Protein AF-Q095I0-F1 (afdb_monomer_lite)

Structure (mmCIF, N/CA/C/O backbone):
data_AF-Q095I0-F1
#
_entry.id   AF-Q095I0-F1
#
loop_
_atom_site.group_PDB
_atom_site.id
_atom_site.type_symbol
_atom_site.label_atom_id
_atom_site.label_alt_id
_atom_site.label_comp_id
_atom_site.label_asym_id
_atom_site.label_entity_id
_atom_site.label_seq_id
_atom_site.pdbx_PDB_ins_code
_atom_site.Cartn_x
_atom_site.Cartn_y
_atom_site.Cartn_z
_atom_site.occupancy
_atom_site.B_iso_or_equiv
_atom_site.auth_seq_id
_atom_site.auth_comp_id
_atom_site.auth_asym_id
_atom_site.auth_atom_id
_atom_site.pdbx_PDB_model_num
ATOM 1 N N . MET A 1 1 ? 1.542 -8.643 -5.563 1.00 65.62 1 MET A N 1
ATOM 2 C CA . MET A 1 1 ? 1.199 -8.050 -4.248 1.00 65.62 1 MET A CA 1
ATOM 3 C C . MET A 1 1 ? -0.125 -7.290 -4.264 1.00 65.62 1 MET A C 1
ATOM 5 O O . MET A 1 1 ? -0.850 -7.394 -3.289 1.00 65.62 1 MET A O 1
ATOM 9 N N . ALA A 1 2 ? -0.472 -6.556 -5.330 1.00 80.50 2 ALA A N 1
ATOM 10 C CA . ALA A 1 2 ? -1.679 -5.720 -5.343 1.00 80.50 2 ALA A CA 1
ATOM 11 C C . ALA A 1 2 ? -3.006 -6.492 -5.177 1.00 80.50 2 ALA A C 1
ATOM 13 O O . ALA A 1 2 ? -3.886 -5.992 -4.494 1.00 80.50 2 ALA A O 1
ATOM 14 N N . GLY A 1 3 ? -3.131 -7.726 -5.685 1.00 82.94 3 GLY A N 1
ATOM 15 C CA . GLY A 1 3 ? -4.323 -8.562 -5.462 1.00 82.94 3 GLY A CA 1
ATOM 16 C C . GLY A 1 3 ? -4.651 -8.797 -3.976 1.00 82.94 3 GLY A C 1
ATOM 17 O O . GLY A 1 3 ? -5.669 -8.300 -3.502 1.00 82.94 3 GLY A O 1
ATOM 18 N N . PRO A 1 4 ? -3.783 -9.464 -3.189 1.00 86.94 4 PRO A N 1
ATOM 19 C CA . PRO A 1 4 ? -4.016 -9.651 -1.752 1.00 86.94 4 PRO A CA 1
ATOM 20 C C . PRO A 1 4 ? -4.270 -8.346 -0.980 1.00 86.94 4 PRO A C 1
ATOM 22 O O . PRO A 1 4 ? -5.120 -8.306 -0.093 1.00 86.94 4 PRO A O 1
ATOM 25 N N . VAL A 1 5 ? -3.576 -7.260 -1.342 1.00 86.19 5 VAL A N 1
ATOM 26 C CA . VAL A 1 5 ? -3.783 -5.933 -0.738 1.00 86.19 5 VAL A CA 1
ATOM 27 C C . VAL A 1 5 ? -5.173 -5.378 -1.067 1.00 86.19 5 VAL A C 1
ATOM 29 O O . VAL A 1 5 ? -5.839 -4.852 -0.179 1.00 86.19 5 VAL A O 1
ATOM 32 N N . GLY A 1 6 ? -5.651 -5.544 -2.303 1.00 86.56 6 GLY A N 1
ATOM 33 C CA . GLY A 1 6 ? -7.015 -5.192 -2.700 1.00 86.56 6 GLY A CA 1
ATOM 34 C C . GLY A 1 6 ? -8.069 -5.942 -1.888 1.00 86.56 6 GLY A C 1
ATOM 35 O O . GLY A 1 6 ? -9.029 -5.335 -1.413 1.00 86.56 6 GLY A O 1
ATOM 36 N N . GLY A 1 7 ? -7.847 -7.234 -1.636 1.00 88.81 7 GLY A N 1
ATOM 37 C CA . GLY A 1 7 ? -8.692 -8.029 -0.745 1.00 88.81 7 GLY A CA 1
ATOM 38 C C . GLY A 1 7 ? -8.757 -7.472 0.674 1.00 88.81 7 GLY A C 1
ATOM 39 O O . GLY A 1 7 ? -9.847 -7.285 1.213 1.00 88.81 7 GLY A O 1
ATOM 40 N N . LEU A 1 8 ? -7.605 -7.135 1.259 1.00 90.94 8 LEU A N 1
ATOM 41 C CA . LEU A 1 8 ? -7.542 -6.527 2.591 1.00 90.94 8 LEU A CA 1
ATOM 42 C C . LEU A 1 8 ? -8.256 -5.174 2.643 1.00 90.94 8 LEU A C 1
ATOM 44 O O . LEU A 1 8 ? -8.998 -4.925 3.589 1.00 90.94 8 LEU A O 1
ATOM 48 N N . ILE A 1 9 ? -8.089 -4.327 1.624 1.00 89.38 9 ILE A N 1
ATOM 49 C CA . ILE A 1 9 ? -8.806 -3.047 1.524 1.00 89.38 9 ILE A CA 1
ATOM 50 C C . ILE A 1 9 ? -10.320 -3.284 1.518 1.00 89.38 9 ILE A C 1
ATOM 52 O O . ILE A 1 9 ? -11.045 -2.623 2.262 1.00 89.38 9 ILE A O 1
ATOM 56 N N . GLY A 1 10 ? -10.792 -4.258 0.736 1.00 88.50 10 GLY A N 1
ATOM 57 C CA . GLY A 1 10 ? -12.203 -4.635 0.694 1.00 88.50 10 GLY A CA 1
ATOM 58 C C . GLY A 1 10 ? -12.730 -5.117 2.046 1.00 88.50 10 GLY A C 1
ATOM 59 O O . GLY A 1 10 ? -13.794 -4.682 2.475 1.00 88.50 10 GLY A O 1
ATOM 60 N N . LEU A 1 11 ? -11.980 -5.952 2.764 1.00 90.88 11 LEU A N 1
ATOM 61 C CA . LEU A 1 11 ? -12.402 -6.432 4.084 1.00 90.88 11 LEU A CA 1
ATOM 62 C C . LEU A 1 11 ? -12.402 -5.323 5.144 1.00 90.88 11 LEU A C 1
ATOM 64 O O . LEU A 1 11 ? -13.340 -5.235 5.933 1.00 90.88 11 LEU A O 1
ATOM 68 N N . LEU A 1 12 ? -11.370 -4.477 5.156 1.00 91.19 12 LEU A N 1
ATOM 69 C CA . LEU A 1 12 ? -11.169 -3.462 6.194 1.00 91.19 12 LEU A CA 1
ATOM 70 C C . LEU A 1 12 ? -12.115 -2.270 6.047 1.00 91.19 12 LEU A C 1
ATOM 72 O O . LEU A 1 12 ? -12.630 -1.763 7.043 1.00 91.19 12 LEU A O 1
ATOM 76 N N . TRP A 1 13 ? -12.335 -1.803 4.818 1.00 91.19 13 TRP A N 1
ATOM 77 C CA . TRP A 1 13 ? -12.958 -0.497 4.608 1.00 91.19 13 TRP A CA 1
ATOM 78 C C . TRP A 1 13 ? -14.401 -0.551 4.123 1.00 91.19 13 TRP A C 1
ATOM 80 O O . TRP A 1 13 ? -15.123 0.419 4.348 1.00 91.19 13 TRP A O 1
ATOM 90 N N . THR A 1 14 ? -14.854 -1.656 3.517 1.00 89.56 14 THR A N 1
ATOM 91 C CA . THR A 1 14 ? -16.211 -1.737 2.941 1.00 89.56 14 THR A CA 1
ATOM 92 C C . THR A 1 14 ? -17.280 -1.415 3.977 1.00 89.56 14 THR A C 1
ATOM 94 O O . THR A 1 14 ? -18.082 -0.521 3.743 1.00 89.56 14 THR A O 1
ATOM 97 N N . SER A 1 15 ? -17.245 -2.070 5.143 1.00 86.81 15 SER A N 1
ATOM 98 C CA . SER A 1 15 ? -18.233 -1.848 6.210 1.00 86.81 15 SER A CA 1
ATOM 99 C C . SER A 1 15 ? -18.242 -0.394 6.702 1.00 86.81 15 SER A C 1
ATOM 101 O O . SER A 1 15 ? -19.292 0.233 6.850 1.00 86.81 15 SER A O 1
ATOM 103 N N . THR A 1 16 ? -17.059 0.188 6.897 1.00 87.94 16 THR A N 1
ATOM 104 C CA . THR A 1 16 ? -16.913 1.571 7.363 1.00 87.94 16 THR A CA 1
ATOM 105 C C . THR A 1 16 ? -17.474 2.567 6.351 1.00 87.94 16 THR A C 1
ATOM 107 O O . THR A 1 16 ? -18.219 3.476 6.723 1.00 87.94 16 THR A O 1
ATOM 110 N N . VAL A 1 17 ? -17.147 2.388 5.069 1.00 87.56 17 VAL A N 1
ATOM 111 C CA . VAL A 1 17 ? -17.623 3.253 3.983 1.00 87.56 17 VAL A CA 1
ATOM 112 C C . VAL A 1 17 ? -19.139 3.140 3.842 1.00 87.56 17 VAL A C 1
ATOM 114 O O . VAL A 1 17 ? -19.823 4.160 3.839 1.00 87.56 17 VAL A O 1
ATOM 117 N N . THR A 1 18 ? -19.693 1.929 3.805 1.00 87.50 18 THR A N 1
ATOM 118 C CA . THR A 1 18 ? -21.138 1.722 3.619 1.00 87.50 18 THR A CA 1
ATOM 119 C C . THR A 1 18 ? -21.954 2.283 4.779 1.00 87.50 18 THR A C 1
ATOM 121 O O . THR A 1 18 ? -22.983 2.921 4.559 1.00 87.50 18 THR A O 1
ATOM 124 N N . THR A 1 19 ? -21.455 2.148 6.009 1.00 86.56 19 THR A N 1
ATOM 125 C CA . THR A 1 19 ? -22.094 2.737 7.193 1.00 86.56 19 THR A CA 1
ATOM 126 C C . THR A 1 19 ? -22.118 4.267 7.113 1.00 86.56 19 THR A C 1
ATOM 128 O O . THR A 1 19 ? -23.136 4.890 7.414 1.00 86.56 19 THR A O 1
ATOM 131 N N . LYS A 1 20 ? -21.018 4.895 6.672 1.00 84.31 20 LYS A N 1
ATOM 132 C CA . LYS A 1 20 ? -20.935 6.360 6.518 1.00 84.31 20 LYS A CA 1
ATOM 133 C C . LYS A 1 20 ? -21.788 6.896 5.370 1.00 84.31 20 LYS A C 1
ATOM 135 O O . LYS A 1 20 ? -22.267 8.021 5.462 1.00 84.31 20 LYS A O 1
ATOM 140 N N . LEU A 1 21 ? -22.023 6.084 4.344 1.00 82.94 21 LEU A N 1
ATOM 141 C CA . LEU A 1 21 ? -22.907 6.405 3.223 1.00 82.94 21 LEU A CA 1
ATOM 142 C C . LEU A 1 21 ? -24.400 6.201 3.537 1.00 82.94 21 LEU A C 1
ATOM 144 O O . LEU A 1 21 ? -25.232 6.408 2.661 1.00 82.94 21 LEU A O 1
ATOM 148 N N . GLY A 1 22 ? -24.758 5.804 4.764 1.00 81.00 22 GLY A N 1
ATOM 149 C CA . GLY A 1 22 ? -26.156 5.574 5.137 1.00 81.00 22 GLY A CA 1
ATOM 150 C C . GLY A 1 22 ? -26.732 4.274 4.574 1.00 81.00 22 GLY A C 1
ATOM 151 O O . GLY A 1 22 ? -27.948 4.139 4.487 1.00 81.00 22 GLY A O 1
ATOM 152 N N . LEU A 1 23 ? -25.872 3.305 4.238 1.00 81.44 23 LEU A N 1
ATOM 153 C CA . LEU A 1 23 ? -26.244 1.971 3.756 1.00 81.44 23 LEU A CA 1
ATOM 154 C C . LEU A 1 23 ? -25.860 0.875 4.778 1.00 81.44 23 LEU A C 1
ATOM 156 O O . LEU A 1 23 ? -25.043 0.004 4.465 1.00 81.44 23 LEU A O 1
ATOM 160 N N . PRO A 1 24 ? -26.375 0.912 6.025 1.00 70.50 24 PRO A N 1
ATOM 161 C CA . PRO A 1 24 ? -25.991 -0.051 7.057 1.00 70.50 24 PRO A CA 1
ATOM 162 C C . PRO A 1 24 ? -26.600 -1.447 6.845 1.00 70.50 24 PRO A C 1
ATOM 164 O O . PRO A 1 24 ? -26.014 -2.429 7.287 1.00 70.50 24 PRO A O 1
ATOM 167 N N . GLU A 1 25 ? -27.734 -1.564 6.145 1.00 66.69 25 GLU A N 1
ATOM 168 C CA . GLU A 1 25 ? -28.466 -2.831 5.942 1.00 66.69 25 GLU A CA 1
ATOM 169 C C . GLU A 1 25 ? -27.939 -3.679 4.773 1.00 66.69 25 GLU A C 1
ATOM 171 O O . GLU A 1 25 ? -28.681 -4.378 4.082 1.00 66.69 25 GLU A O 1
ATOM 176 N N . LEU A 1 26 ? -26.639 -3.617 4.506 1.00 67.31 26 LEU A N 1
ATOM 177 C CA . LEU A 1 26 ? -26.054 -4.402 3.428 1.00 67.31 26 LEU A CA 1
ATOM 178 C C . LEU A 1 26 ? -25.809 -5.850 3.857 1.00 67.31 26 LEU A C 1
ATOM 180 O O . LEU A 1 26 ? -25.499 -6.156 5.008 1.00 67.31 26 LEU A O 1
ATOM 184 N N . THR A 1 27 ? -25.937 -6.759 2.889 1.00 78.69 27 THR A N 1
ATOM 185 C CA . THR A 1 27 ? -25.771 -8.200 3.090 1.00 78.69 27 THR A CA 1
ATOM 186 C C . THR A 1 27 ? -24.437 -8.505 3.791 1.00 78.69 27 THR A C 1
ATOM 188 O O . THR A 1 27 ? -23.402 -8.014 3.336 1.00 78.69 27 THR A O 1
ATOM 191 N N . PRO A 1 28 ? -24.394 -9.393 4.807 1.00 80.00 28 PRO A N 1
ATOM 192 C CA . PRO A 1 28 ? -23.160 -9.724 5.537 1.00 80.00 28 PRO A CA 1
ATOM 193 C C . PRO A 1 28 ? -22.003 -10.234 4.663 1.00 80.00 28 PRO A C 1
ATOM 195 O O . PRO A 1 28 ? -20.846 -10.207 5.067 1.00 80.00 28 PRO A O 1
ATOM 198 N N . ARG A 1 29 ? -22.307 -10.706 3.447 1.00 86.38 29 ARG A N 1
ATOM 199 C CA . ARG A 1 29 ? -21.330 -11.196 2.462 1.00 86.38 29 ARG A CA 1
ATOM 200 C C . ARG A 1 29 ? -20.689 -10.088 1.622 1.00 86.38 29 ARG A C 1
ATOM 202 O O . ARG A 1 29 ? -19.745 -10.372 0.885 1.00 86.38 29 ARG A O 1
ATOM 209 N N . LEU A 1 30 ? -21.176 -8.850 1.707 1.00 87.81 30 LEU A N 1
ATOM 210 C CA . LEU A 1 30 ? -20.701 -7.746 0.875 1.00 87.81 30 LEU A CA 1
ATOM 211 C C . LEU A 1 30 ? -19.198 -7.464 1.053 1.00 87.81 30 LEU A C 1
ATOM 213 O O . LEU A 1 30 ? -18.522 -7.371 0.031 1.00 87.81 30 LEU A O 1
ATOM 217 N N . PRO A 1 31 ? -18.623 -7.403 2.274 1.00 89.62 31 PRO A N 1
ATOM 218 C CA . PRO A 1 31 ? -17.182 -7.190 2.430 1.00 89.62 31 PRO A CA 1
ATOM 219 C C . PRO A 1 31 ? -16.349 -8.285 1.758 1.00 89.62 31 PRO A C 1
ATOM 221 O O . PRO A 1 31 ? -15.350 -7.984 1.112 1.00 89.62 31 PRO A O 1
ATOM 224 N N . SER A 1 32 ? -16.780 -9.548 1.842 1.00 90.50 32 SER A N 1
ATOM 225 C CA . SER A 1 32 ? -16.109 -10.673 1.178 1.00 90.50 32 SER A CA 1
ATOM 226 C C . SER A 1 32 ? -16.209 -10.583 -0.344 1.00 90.50 32 SER A C 1
ATOM 228 O O . SER A 1 32 ? -15.234 -10.855 -1.040 1.00 90.50 32 SER A O 1
ATOM 230 N N 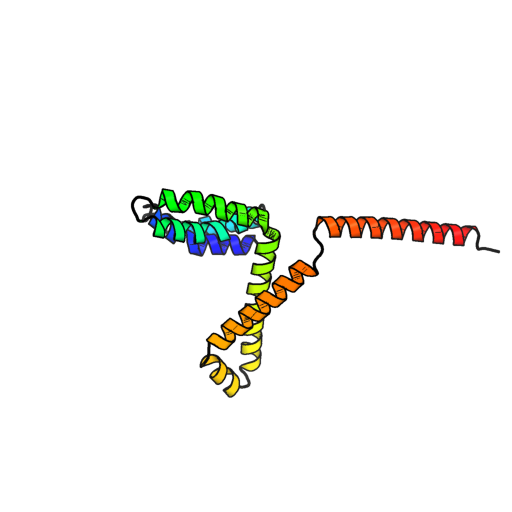. PHE A 1 33 ? -17.365 -10.169 -0.868 1.00 92.38 33 PHE A N 1
ATOM 231 C CA . PHE A 1 33 ? -17.551 -9.960 -2.302 1.00 92.38 33 PHE A CA 1
ATOM 232 C C . PHE A 1 33 ? -16.680 -8.810 -2.821 1.00 92.38 33 PHE A C 1
ATOM 234 O O . PHE A 1 33 ? -15.935 -8.992 -3.782 1.00 92.38 33 PHE A O 1
ATOM 241 N N . VAL A 1 34 ? -16.699 -7.655 -2.148 1.00 92.44 34 VAL A N 1
ATOM 242 C CA . VAL A 1 34 ? -15.847 -6.508 -2.496 1.00 92.44 34 VAL A CA 1
ATOM 243 C C . VAL A 1 34 ? -14.371 -6.887 -2.393 1.00 92.44 34 VAL A C 1
ATOM 245 O O . VAL A 1 34 ? -13.601 -6.560 -3.289 1.00 92.44 34 VAL A O 1
ATOM 248 N N . ALA A 1 35 ? -13.969 -7.641 -1.370 1.00 92.06 35 ALA A N 1
ATOM 249 C CA . ALA A 1 35 ? -12.605 -8.145 -1.244 1.00 92.06 35 ALA A CA 1
ATOM 250 C C . ALA A 1 35 ? -12.202 -9.058 -2.410 1.00 92.06 35 ALA A C 1
ATOM 252 O O . ALA A 1 35 ? -11.097 -8.920 -2.935 1.00 92.06 35 ALA A O 1
ATOM 253 N N . ALA A 1 36 ? -13.078 -9.962 -2.854 1.00 93.00 36 ALA A N 1
ATOM 254 C CA . ALA A 1 36 ? -12.808 -10.815 -4.009 1.00 93.00 36 ALA A CA 1
ATOM 255 C C . ALA A 1 36 ? -12.660 -9.988 -5.297 1.00 93.00 36 ALA A C 1
ATOM 257 O O . ALA A 1 36 ? -11.690 -10.163 -6.036 1.00 93.00 36 ALA A O 1
ATOM 258 N N . VAL A 1 37 ? -13.569 -9.035 -5.527 1.00 93.50 37 VAL A N 1
ATOM 259 C CA . VAL A 1 37 ? -13.532 -8.138 -6.692 1.00 93.50 37 VAL A CA 1
ATOM 260 C C . VAL A 1 37 ? -12.271 -7.280 -6.683 1.00 93.50 37 VAL A C 1
ATOM 262 O O . VAL A 1 37 ? -11.563 -7.230 -7.685 1.00 93.50 37 VAL A O 1
ATOM 265 N N . LEU A 1 38 ? -11.940 -6.651 -5.555 1.00 92.81 38 LEU A N 1
ATOM 266 C CA . LEU A 1 38 ? -10.726 -5.847 -5.425 1.00 92.81 38 LEU A CA 1
ATOM 267 C C . LEU A 1 38 ? -9.458 -6.701 -5.510 1.00 92.81 38 LEU A C 1
ATOM 269 O O . LEU A 1 38 ? -8.443 -6.226 -6.010 1.00 92.81 38 LEU A O 1
ATOM 273 N N . SER A 1 39 ? -9.503 -7.966 -5.089 1.00 91.50 39 SER A N 1
ATOM 274 C CA . SER A 1 39 ? -8.376 -8.881 -5.285 1.00 91.50 39 SER A CA 1
ATOM 275 C C . SER A 1 39 ? -8.136 -9.168 -6.760 1.00 91.50 39 SER A C 1
ATOM 277 O O . SER A 1 39 ? -7.004 -9.053 -7.228 1.00 91.50 39 SER A O 1
ATOM 279 N N . LEU A 1 40 ? -9.194 -9.496 -7.506 1.00 93.25 40 LEU A N 1
ATOM 280 C CA . LEU A 1 40 ? -9.120 -9.700 -8.953 1.00 93.25 40 LEU A CA 1
ATOM 281 C C . LEU A 1 40 ? -8.658 -8.423 -9.658 1.00 93.25 40 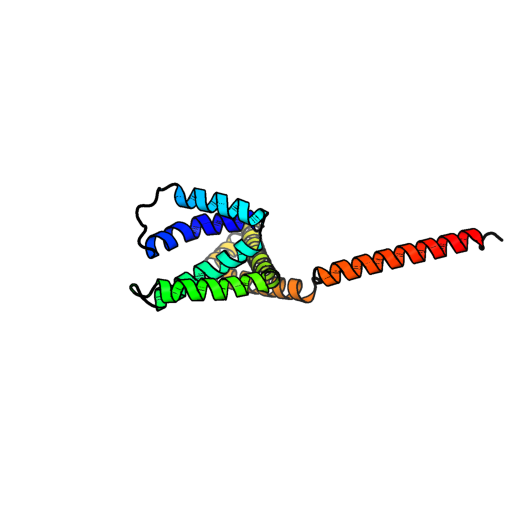LEU A C 1
ATOM 283 O O . LEU A 1 40 ? -7.714 -8.461 -10.447 1.00 93.25 40 LEU A O 1
ATOM 287 N N . LEU A 1 41 ? -9.249 -7.281 -9.304 1.00 90.62 41 LEU A N 1
ATOM 288 C CA . LEU A 1 41 ? -8.865 -5.982 -9.842 1.00 90.62 41 LEU A CA 1
ATOM 289 C C . LEU A 1 41 ? -7.395 -5.675 -9.553 1.00 90.62 41 LEU A C 1
ATOM 291 O O . LEU A 1 41 ? -6.708 -5.178 -10.429 1.00 90.62 41 LEU A O 1
ATOM 295 N N . GLY A 1 42 ? -6.874 -6.035 -8.382 1.00 87.62 42 GLY A N 1
ATOM 296 C CA . GLY A 1 42 ? -5.470 -5.824 -8.046 1.00 87.62 42 GLY A CA 1
ATOM 297 C C . GLY A 1 42 ? -4.480 -6.668 -8.838 1.00 87.62 42 GLY A C 1
ATOM 298 O O . GLY A 1 42 ? -3.310 -6.295 -8.925 1.00 87.62 42 GLY A O 1
ATOM 299 N N . PHE A 1 43 ? -4.910 -7.783 -9.428 1.00 88.06 43 PHE A N 1
ATOM 300 C CA . PHE A 1 43 ? -4.074 -8.528 -10.369 1.00 88.06 43 PHE A CA 1
ATOM 301 C C . PHE A 1 43 ? -4.060 -7.897 -11.762 1.00 88.06 43 PHE A C 1
ATOM 303 O O . PHE A 1 43 ? -3.028 -7.948 -12.425 1.00 88.06 43 PHE A O 1
ATOM 310 N N . VAL A 1 44 ? -5.172 -7.292 -12.188 1.00 90.00 44 VAL A N 1
ATOM 311 C CA . VAL A 1 44 ? -5.316 -6.714 -13.534 1.00 90.00 44 VAL A CA 1
ATOM 312 C C . VAL A 1 44 ? -4.847 -5.254 -13.582 1.00 90.00 44 VAL A C 1
ATOM 314 O O . VAL A 1 44 ? -4.111 -4.869 -14.482 1.00 90.00 44 VAL A O 1
ATOM 317 N N . PHE A 1 45 ? -5.229 -4.456 -12.586 1.00 87.56 45 PHE A N 1
ATOM 318 C CA . PHE A 1 45 ? -4.947 -3.028 -12.439 1.00 87.56 45 PHE A CA 1
ATOM 319 C C . PHE A 1 45 ? -4.384 -2.719 -11.041 1.00 87.56 45 PHE A C 1
ATOM 321 O O . PHE A 1 45 ? -5.109 -2.273 -10.145 1.00 87.56 45 PHE A O 1
ATOM 328 N N . PRO A 1 46 ? -3.068 -2.911 -10.830 1.00 85.38 46 PRO A N 1
ATOM 329 C CA . PRO A 1 46 ? -2.418 -2.620 -9.552 1.00 85.38 46 PRO A CA 1
ATOM 330 C C . PRO A 1 46 ? -2.585 -1.166 -9.084 1.00 85.38 46 PRO A C 1
ATOM 332 O O . PRO A 1 46 ? -2.701 -0.914 -7.885 1.00 85.38 46 PRO A O 1
ATOM 335 N N . GLU A 1 47 ? -2.634 -0.212 -10.017 1.00 87.00 47 GLU A N 1
ATOM 336 C CA . GLU A 1 47 ? -2.791 1.221 -9.730 1.00 87.00 47 GLU A CA 1
ATOM 337 C C . GLU A 1 47 ? -4.125 1.540 -9.050 1.00 87.00 47 GLU A C 1
ATOM 339 O O . GLU A 1 47 ? -4.164 2.370 -8.144 1.00 87.00 47 GLU A O 1
ATOM 344 N N . ALA A 1 48 ? -5.198 0.823 -9.401 1.00 88.12 48 ALA A N 1
ATOM 345 C CA . ALA A 1 48 ? -6.504 0.986 -8.765 1.00 88.12 48 ALA A CA 1
ATOM 346 C C . ALA A 1 48 ? -6.456 0.633 -7.269 1.00 88.12 48 ALA A C 1
ATOM 348 O O . ALA A 1 48 ? -7.142 1.242 -6.450 1.00 88.12 48 ALA A O 1
ATOM 349 N N . ILE A 1 49 ? -5.603 -0.317 -6.883 1.00 91.62 49 ILE A N 1
ATOM 350 C CA . ILE A 1 49 ? -5.435 -0.705 -5.479 1.00 91.62 49 ILE A CA 1
ATOM 351 C C . ILE A 1 49 ? -4.652 0.347 -4.708 1.00 91.62 49 ILE A C 1
ATOM 353 O O . ILE A 1 49 ? -4.986 0.628 -3.560 1.00 91.62 49 ILE A O 1
ATOM 357 N N . VAL A 1 50 ? -3.647 0.963 -5.332 1.00 89.00 50 VAL A N 1
ATOM 358 C CA . VAL A 1 50 ? -2.921 2.081 -4.716 1.00 89.00 50 VAL A CA 1
ATOM 359 C C . VAL A 1 50 ? -3.839 3.293 -4.566 1.00 89.00 50 VAL A C 1
ATOM 361 O O . VAL A 1 50 ? -3.876 3.893 -3.492 1.00 89.00 50 VAL A O 1
ATOM 364 N N . PHE A 1 51 ? -4.636 3.591 -5.596 1.00 92.12 51 PHE A N 1
ATOM 365 C CA . PHE A 1 51 ? -5.652 4.639 -5.562 1.00 92.12 51 PHE A CA 1
ATOM 366 C C . PHE A 1 51 ? -6.590 4.460 -4.367 1.00 92.12 51 PHE A C 1
ATOM 368 O O . PHE A 1 51 ? -6.737 5.364 -3.550 1.00 92.12 51 PHE A O 1
ATOM 375 N N . LEU A 1 52 ? -7.193 3.277 -4.223 1.00 92.38 52 LEU A N 1
ATOM 376 C CA . LEU A 1 52 ? -8.147 3.009 -3.145 1.00 92.38 52 LEU A CA 1
ATOM 377 C C . LEU A 1 52 ? -7.461 2.900 -1.778 1.00 92.38 52 LEU A C 1
ATOM 379 O O . LEU A 1 52 ? -8.008 3.363 -0.779 1.00 92.38 52 LEU A O 1
ATOM 383 N N . GLY A 1 53 ? -6.256 2.332 -1.726 1.00 89.50 53 GLY A N 1
ATOM 384 C CA . GLY A 1 53 ? -5.487 2.157 -0.495 1.00 89.50 53 GLY A CA 1
ATOM 385 C C . GLY A 1 53 ? -5.052 3.474 0.144 1.00 89.50 53 GLY A C 1
ATOM 386 O O . GLY A 1 53 ? -4.995 3.559 1.368 1.00 89.50 53 GLY A O 1
ATOM 387 N N . VAL A 1 54 ? -4.792 4.504 -0.664 1.00 90.62 54 VAL A N 1
ATOM 388 C CA . VAL A 1 54 ? -4.486 5.864 -0.189 1.00 90.62 54 VAL A CA 1
ATOM 389 C C . VAL A 1 54 ? -5.761 6.702 -0.062 1.00 90.62 54 VAL A C 1
ATOM 391 O O . VAL A 1 54 ? -5.967 7.378 0.947 1.00 90.62 54 VAL A O 1
ATOM 394 N N . GLY A 1 55 ? -6.636 6.627 -1.064 1.00 91.75 55 GLY A N 1
ATOM 395 C CA . GLY A 1 55 ? -7.816 7.474 -1.193 1.00 91.75 55 GLY A CA 1
ATOM 396 C C . GLY A 1 55 ? -8.904 7.191 -0.163 1.00 91.75 55 GLY A C 1
ATOM 397 O O . GLY A 1 55 ? -9.484 8.133 0.371 1.00 91.75 55 GLY A O 1
ATOM 398 N N . ILE A 1 56 ? -9.180 5.923 0.164 1.00 93.62 56 ILE A N 1
ATOM 399 C CA . ILE A 1 56 ? -10.252 5.589 1.116 1.00 93.62 56 ILE A CA 1
ATOM 400 C C . ILE A 1 56 ? -9.926 6.090 2.533 1.00 93.62 56 ILE A C 1
ATOM 402 O O . ILE A 1 56 ? -10.767 6.794 3.092 1.00 93.62 56 ILE A O 1
ATOM 406 N N . PRO A 1 57 ? -8.751 5.809 3.134 1.00 92.62 57 PRO A N 1
ATOM 407 C CA . PRO A 1 57 ? -8.449 6.291 4.482 1.00 92.62 57 PRO A CA 1
ATOM 408 C C . PRO A 1 57 ? -8.440 7.821 4.581 1.00 92.62 57 PRO A C 1
ATOM 410 O O . PRO A 1 57 ? -9.036 8.381 5.500 1.00 92.62 57 PRO A O 1
ATOM 413 N N . LEU A 1 58 ? -7.810 8.507 3.621 1.00 92.94 58 LEU A N 1
ATOM 414 C CA . LEU A 1 58 ? -7.724 9.970 3.624 1.00 92.94 58 LEU A CA 1
ATOM 415 C C . LEU A 1 58 ? -9.075 10.625 3.325 1.00 92.94 58 LEU A C 1
ATOM 417 O O . LEU A 1 58 ? -9.445 11.595 3.985 1.00 92.94 58 LEU A O 1
ATOM 421 N N . GLY A 1 59 ? -9.848 10.057 2.399 1.00 93.69 59 GLY A N 1
ATOM 422 C CA . GLY A 1 59 ? -11.224 10.465 2.146 1.00 93.69 59 GLY A CA 1
ATOM 423 C C . GLY A 1 59 ? -12.096 10.299 3.388 1.00 93.69 59 GLY A C 1
ATOM 424 O O . GLY A 1 59 ? -12.835 11.213 3.741 1.00 93.69 59 GLY A O 1
ATOM 425 N N . LEU A 1 60 ? -12.000 9.168 4.098 1.00 93.94 60 LEU A N 1
ATOM 426 C CA . LEU A 1 60 ? -12.759 8.936 5.333 1.00 93.94 60 LEU A CA 1
ATOM 427 C C . LEU A 1 60 ? -12.426 9.974 6.407 1.00 93.94 60 LEU A C 1
ATOM 429 O O . LEU A 1 60 ? -13.343 10.476 7.054 1.00 93.94 60 LEU A O 1
ATOM 433 N N . LEU A 1 61 ? -11.146 10.310 6.580 1.00 94.25 61 LEU A N 1
ATOM 434 C CA . LEU A 1 61 ? -10.714 11.355 7.509 1.00 94.25 61 LEU A CA 1
ATOM 435 C C . LEU A 1 61 ? -11.274 12.725 7.110 1.00 94.25 61 LEU A C 1
ATOM 437 O O . LEU A 1 61 ? -11.851 13.417 7.945 1.00 94.25 61 LEU A O 1
ATOM 441 N N . ALA A 1 62 ? -11.179 13.096 5.835 1.00 93.00 62 ALA A N 1
ATOM 442 C CA . ALA A 1 62 ? -11.708 14.368 5.349 1.00 93.00 62 ALA A CA 1
ATOM 443 C C . ALA A 1 62 ? -13.235 14.463 5.459 1.00 93.00 62 ALA A C 1
ATOM 445 O O . ALA A 1 62 ? -13.759 15.482 5.903 1.00 93.00 62 ALA A O 1
ATOM 446 N N . GLY A 1 63 ? -13.955 13.392 5.125 1.00 91.62 63 GLY A N 1
ATOM 447 C CA . GLY A 1 63 ? -15.403 13.321 5.308 1.00 91.62 63 GLY A CA 1
ATOM 448 C C . GLY A 1 63 ? -15.805 13.430 6.780 1.00 91.62 63 GLY A C 1
ATOM 449 O O . GLY A 1 63 ? -16.811 14.054 7.100 1.00 91.62 63 GLY A O 1
ATOM 450 N N . GLN A 1 64 ? -15.012 12.873 7.702 1.00 92.06 64 GLN A N 1
ATOM 451 C CA . GLN A 1 64 ? -15.241 13.048 9.140 1.00 92.06 64 GLN A CA 1
ATOM 452 C C . GLN A 1 64 ? -15.023 14.496 9.591 1.00 92.06 64 GLN A C 1
ATOM 454 O O . GLN A 1 64 ? -15.819 14.993 10.385 1.00 92.06 64 GLN A O 1
ATOM 459 N N . LEU A 1 65 ? -13.997 15.173 9.067 1.00 93.19 65 LEU A N 1
ATOM 460 C CA . LEU A 1 65 ? -13.718 16.584 9.360 1.00 93.19 65 LEU A CA 1
ATOM 461 C C . LEU A 1 65 ? -14.794 17.527 8.804 1.00 93.19 65 LEU A C 1
ATOM 463 O O . LEU A 1 65 ? -15.114 18.520 9.449 1.00 93.19 65 LEU A O 1
ATOM 467 N N . ALA A 1 66 ? -15.378 17.202 7.649 1.00 91.44 66 ALA A N 1
ATOM 468 C CA . ALA A 1 66 ? -16.488 17.956 7.065 1.00 91.44 66 ALA A CA 1
ATOM 469 C C . ALA A 1 66 ? -17.804 17.806 7.858 1.00 91.44 66 ALA A C 1
ATOM 471 O O . ALA A 1 66 ? -18.705 18.628 7.736 1.00 91.44 66 ALA A O 1
ATOM 472 N N . GLY A 1 67 ? -17.919 16.785 8.711 1.00 87.88 67 GLY A N 1
ATOM 473 C CA . GLY A 1 67 ? -19.116 16.526 9.506 1.00 87.88 67 GLY A CA 1
ATOM 474 C C . GLY A 1 67 ? -20.151 15.659 8.785 1.00 87.88 67 GLY A C 1
ATOM 475 O O . GLY A 1 67 ? -19.988 15.249 7.640 1.00 87.88 67 GLY A O 1
ATOM 476 N N . ARG A 1 68 ? -21.230 15.303 9.493 1.00 85.25 68 ARG A N 1
ATOM 477 C CA . ARG A 1 68 ? -22.183 14.275 9.030 1.00 85.25 68 ARG A CA 1
ATOM 478 C C . ARG A 1 68 ? -22.989 14.697 7.798 1.00 85.25 68 ARG A C 1
ATOM 480 O O . ARG A 1 68 ? -23.231 13.855 6.942 1.00 85.25 68 ARG A O 1
ATOM 487 N N . ASN A 1 69 ? -23.391 15.966 7.720 1.00 88.75 69 ASN A N 1
ATOM 488 C CA . ASN A 1 69 ? -24.214 16.476 6.618 1.00 88.75 69 ASN A CA 1
ATOM 489 C C . ASN A 1 69 ? -23.384 16.734 5.351 1.00 88.75 69 ASN A C 1
ATOM 491 O O . ASN A 1 69 ? -23.868 16.485 4.253 1.00 88.75 69 ASN A O 1
ATOM 495 N N . ASP A 1 70 ? -22.113 17.113 5.515 1.00 92.00 70 ASP A N 1
ATOM 496 C CA . ASP A 1 70 ? -21.193 17.418 4.414 1.00 92.00 70 ASP A CA 1
ATOM 497 C C . ASP A 1 70 ? -20.156 16.304 4.193 1.00 92.00 70 ASP A C 1
ATOM 499 O O . ASP A 1 70 ? -19.131 16.499 3.537 1.00 92.00 70 ASP A O 1
ATOM 503 N N . PHE A 1 71 ? -20.421 15.096 4.705 1.00 91.50 71 PHE A N 1
ATOM 504 C CA . PHE A 1 71 ? -19.482 13.976 4.638 1.00 91.50 71 PHE A CA 1
ATOM 505 C C . PHE A 1 71 ? -19.035 13.696 3.201 1.00 91.50 71 PHE A C 1
ATOM 507 O O . PHE A 1 71 ? -17.846 13.524 2.955 1.00 91.50 71 PHE A O 1
ATOM 514 N N . LEU A 1 72 ? -19.968 13.681 2.242 1.00 93.31 72 LEU A N 1
ATOM 515 C CA . LEU A 1 72 ? -19.659 13.448 0.828 1.00 93.31 72 LEU A CA 1
ATOM 516 C C . LEU A 1 72 ? -18.821 14.576 0.214 1.00 93.31 72 LEU A C 1
ATOM 518 O O . LEU A 1 72 ? -17.943 14.293 -0.601 1.00 93.31 72 LEU A O 1
ATOM 522 N N . LEU A 1 73 ? -19.059 15.824 0.635 1.00 93.38 73 LEU A N 1
ATOM 523 C CA . LEU A 1 73 ? -18.295 16.998 0.203 1.00 93.38 73 LEU A CA 1
ATOM 524 C C . LEU A 1 73 ? -16.842 16.936 0.693 1.00 93.38 73 LEU A C 1
ATOM 526 O O . LEU A 1 73 ? -15.951 17.376 -0.024 1.00 93.38 73 LEU A O 1
ATOM 530 N N . GLY A 1 74 ? -16.582 16.354 1.867 1.00 91.75 74 GLY A N 1
ATOM 531 C CA . GLY A 1 74 ? -15.218 16.082 2.335 1.00 91.75 74 GLY A CA 1
ATOM 532 C C . GLY A 1 74 ? -14.612 14.806 1.739 1.00 91.75 74 GLY A C 1
ATOM 533 O O . GLY A 1 74 ? -13.461 14.793 1.309 1.00 91.75 74 GLY A O 1
ATOM 534 N N . PHE A 1 75 ? -15.390 13.725 1.690 1.00 94.81 75 PHE A N 1
ATOM 535 C CA . PHE A 1 75 ? -14.924 12.390 1.320 1.00 94.81 75 PHE A CA 1
ATOM 536 C C . PHE A 1 75 ? -14.550 12.283 -0.156 1.00 94.81 75 PHE A C 1
ATOM 538 O O . PHE A 1 75 ? -13.436 11.868 -0.471 1.00 94.81 75 PHE A O 1
ATOM 545 N N . VAL A 1 76 ? -15.465 12.644 -1.063 1.00 94.44 76 VAL A N 1
ATOM 546 C CA . VAL A 1 76 ? -15.295 12.384 -2.500 1.00 94.44 76 VAL A CA 1
ATOM 547 C C . VAL A 1 76 ? -14.111 13.163 -3.080 1.00 94.44 76 VAL A C 1
ATOM 549 O O . VAL A 1 76 ? -13.253 12.529 -3.696 1.00 94.44 76 VAL A O 1
ATOM 552 N N . PRO A 1 77 ? -13.976 14.488 -2.869 1.00 95.06 77 PRO A N 1
ATOM 553 C CA . PRO A 1 77 ? -12.865 15.238 -3.447 1.00 95.06 77 PRO A CA 1
ATOM 55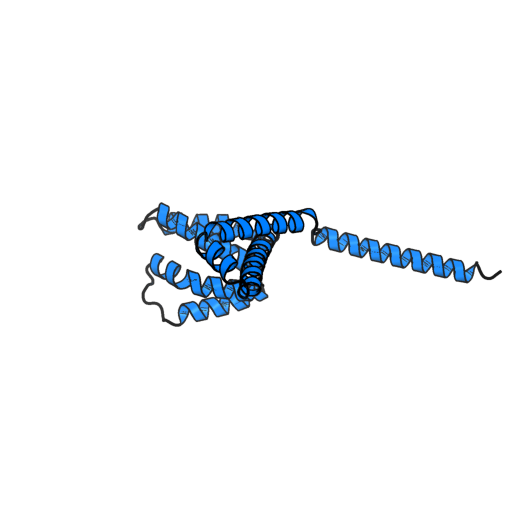4 C C . PRO A 1 77 ? -11.515 14.766 -2.912 1.00 95.06 77 PRO A C 1
ATOM 556 O O . PRO A 1 77 ? -10.574 14.597 -3.684 1.00 95.06 77 PRO A O 1
ATOM 559 N N . VAL A 1 78 ? -11.418 14.490 -1.608 1.00 95.38 78 VAL A N 1
ATOM 560 C CA . VAL A 1 78 ? -10.157 14.034 -1.013 1.00 95.38 78 VAL A CA 1
ATOM 561 C C . VAL A 1 78 ? -9.817 12.620 -1.457 1.00 95.38 78 VAL A C 1
ATOM 563 O O . VAL A 1 78 ? -8.661 12.378 -1.798 1.00 95.38 78 VAL A O 1
ATOM 566 N N . LEU A 1 79 ? -10.789 11.710 -1.540 1.00 95.44 79 LEU A N 1
ATOM 567 C CA . LEU A 1 79 ? -10.572 10.374 -2.096 1.00 95.44 79 LEU A CA 1
ATOM 568 C C . LEU A 1 79 ? -10.036 10.454 -3.526 1.00 95.44 79 LEU A C 1
ATOM 570 O O . LEU A 1 79 ? -9.060 9.778 -3.842 1.00 95.44 79 LEU A O 1
ATOM 574 N N . LEU A 1 80 ? -10.644 11.288 -4.375 1.00 94.94 80 LEU A N 1
ATOM 575 C CA . LEU A 1 80 ? -10.232 11.434 -5.769 1.00 94.94 80 LEU A CA 1
ATOM 576 C C . LEU A 1 80 ? -8.829 12.035 -5.881 1.00 94.94 80 LEU A C 1
ATOM 578 O O . LEU A 1 80 ? -7.987 11.472 -6.576 1.00 94.94 80 LEU A O 1
ATOM 582 N N . ILE A 1 81 ? -8.556 13.139 -5.1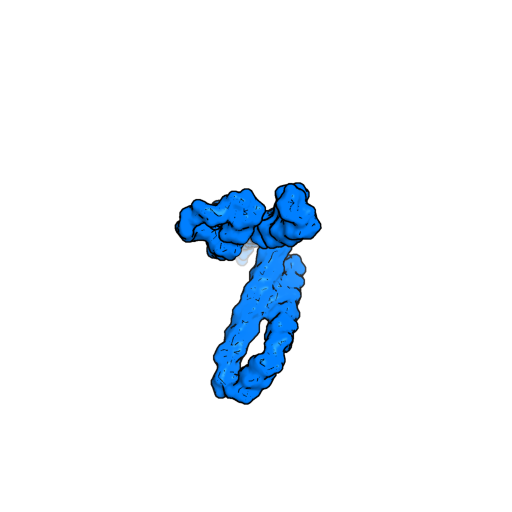80 1.00 93.31 81 ILE A N 1
ATOM 583 C CA . ILE A 1 81 ? -7.260 13.829 -5.244 1.00 93.31 81 ILE A CA 1
ATOM 584 C C . ILE A 1 81 ? -6.156 12.934 -4.683 1.00 93.31 81 ILE A C 1
ATOM 586 O O . ILE A 1 81 ? -5.150 12.696 -5.347 1.00 93.31 81 ILE A O 1
ATOM 590 N N . THR A 1 82 ? -6.332 12.411 -3.472 1.00 90.81 82 THR A N 1
ATOM 591 C CA . THR A 1 82 ? -5.284 11.623 -2.809 1.00 90.81 82 THR A CA 1
ATOM 592 C C . THR A 1 82 ? -5.118 10.246 -3.438 1.00 90.81 82 THR A C 1
ATOM 594 O O . THR A 1 82 ? -3.988 9.775 -3.571 1.00 90.81 82 THR A O 1
ATOM 597 N N . GLY A 1 83 ? -6.207 9.632 -3.905 1.00 90.25 83 GLY A N 1
ATOM 598 C CA . GLY A 1 83 ? -6.152 8.410 -4.694 1.00 90.25 83 GLY A CA 1
ATOM 599 C C . GLY A 1 83 ? -5.407 8.625 -6.010 1.00 90.25 83 GLY A C 1
ATOM 600 O O . GLY A 1 83 ? -4.530 7.831 -6.347 1.00 90.25 83 GLY A O 1
ATOM 601 N N . LEU A 1 84 ? -5.692 9.715 -6.733 1.00 91.31 84 LEU A N 1
ATOM 602 C CA . LEU A 1 84 ? -5.020 10.029 -7.996 1.00 91.31 84 LEU A CA 1
ATOM 603 C C . LEU A 1 84 ? -3.530 10.300 -7.777 1.00 91.31 84 LEU A C 1
ATOM 605 O O . LEU A 1 84 ? -2.699 9.739 -8.485 1.0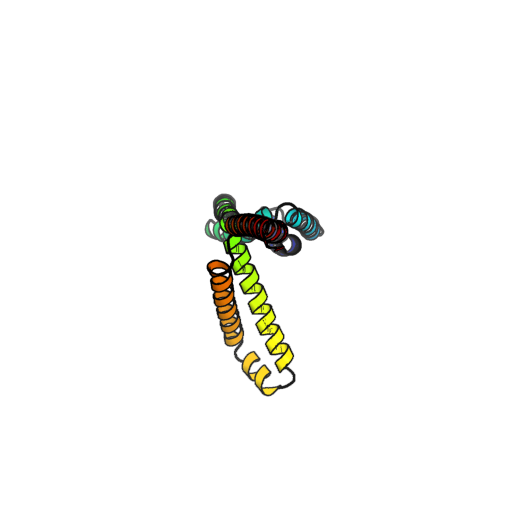0 91.31 84 LEU A O 1
ATOM 609 N N . VAL A 1 85 ? -3.181 11.095 -6.763 1.00 89.50 85 VAL A N 1
ATOM 610 C CA . VAL A 1 85 ? -1.782 11.325 -6.371 1.00 89.50 85 VAL A CA 1
ATOM 611 C C . VAL A 1 85 ? -1.097 10.001 -6.023 1.00 89.50 85 VAL A C 1
ATOM 613 O O . VAL A 1 85 ? 0.018 9.752 -6.480 1.00 89.50 85 VAL A O 1
ATOM 616 N N . GLY A 1 86 ? -1.769 9.119 -5.277 1.00 86.19 86 GLY A N 1
ATOM 617 C CA . GLY A 1 86 ? -1.264 7.787 -4.952 1.00 86.19 86 GLY A CA 1
ATOM 618 C C . GLY A 1 86 ? -1.026 6.916 -6.188 1.00 86.19 86 GLY A C 1
ATOM 61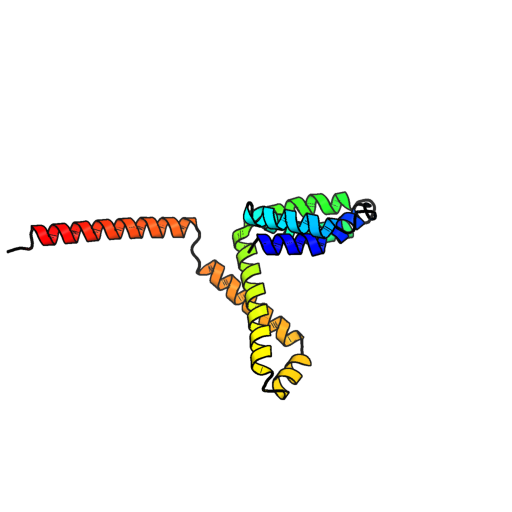9 O O . GLY A 1 86 ? 0.008 6.256 -6.271 1.00 86.19 86 GLY A O 1
ATOM 620 N N . ALA A 1 87 ? -1.939 6.939 -7.160 1.00 86.81 87 ALA A N 1
ATOM 621 C CA . ALA A 1 87 ? -1.815 6.195 -8.414 1.00 86.81 87 ALA A CA 1
ATOM 622 C C . ALA A 1 87 ? -0.685 6.739 -9.307 1.00 86.81 87 ALA A C 1
ATOM 624 O O . ALA A 1 87 ? 0.130 5.968 -9.813 1.00 86.81 87 ALA A O 1
ATOM 625 N N . ILE A 1 88 ? -0.567 8.064 -9.437 1.00 86.88 88 ILE A N 1
ATOM 626 C CA . ILE A 1 88 ? 0.533 8.703 -10.178 1.00 86.88 88 ILE A CA 1
ATOM 627 C C . ILE A 1 88 ? 1.876 8.344 -9.533 1.00 86.88 88 ILE A C 1
ATOM 629 O O . ILE A 1 88 ? 2.837 7.985 -10.213 1.00 86.88 88 ILE A O 1
ATOM 633 N N . LEU A 1 89 ? 1.935 8.375 -8.202 1.00 84.56 89 LEU A N 1
ATOM 634 C CA . LEU A 1 89 ? 3.121 8.025 -7.431 1.00 84.56 89 LEU A CA 1
ATOM 635 C C . LEU A 1 89 ? 3.176 6.534 -7.069 1.00 84.56 89 LEU A C 1
ATOM 637 O O . LEU A 1 89 ? 3.876 6.181 -6.116 1.00 84.56 89 LEU A O 1
ATOM 641 N N . HIS A 1 90 ? 2.502 5.642 -7.814 1.00 82.25 90 HIS A N 1
ATOM 642 C CA . HIS A 1 90 ? 2.366 4.232 -7.421 1.00 82.25 90 HIS A CA 1
ATOM 643 C C . HIS A 1 90 ? 3.718 3.568 -7.156 1.00 82.25 90 HIS A C 1
ATOM 645 O O . HIS A 1 90 ? 3.825 2.755 -6.245 1.00 82.25 90 HIS A O 1
ATOM 651 N N . ARG A 1 91 ? 4.768 3.926 -7.908 1.00 77.12 91 ARG A N 1
ATOM 652 C CA . ARG A 1 91 ? 6.124 3.402 -7.699 1.00 77.12 91 ARG A CA 1
ATOM 653 C C . ARG A 1 91 ? 6.662 3.793 -6.328 1.00 77.12 91 ARG A C 1
ATOM 655 O O . ARG A 1 91 ? 7.204 2.942 -5.626 1.00 77.12 91 ARG A O 1
ATOM 662 N N . VAL A 1 92 ? 6.514 5.060 -5.946 1.00 81.31 92 VAL A N 1
ATOM 663 C CA . VAL A 1 92 ? 6.978 5.571 -4.651 1.00 81.31 92 VAL A CA 1
ATOM 664 C C . VAL A 1 92 ? 6.161 4.942 -3.531 1.00 81.31 92 VAL A C 1
ATOM 666 O O . VAL A 1 92 ? 6.732 4.359 -2.612 1.00 81.31 92 VAL A O 1
ATOM 669 N N . VAL A 1 93 ? 4.834 4.961 -3.658 1.00 78.12 93 VAL A N 1
ATOM 670 C CA . VAL A 1 93 ? 3.923 4.391 -2.659 1.00 78.12 93 VAL A CA 1
ATOM 671 C C . VAL A 1 93 ? 4.174 2.893 -2.487 1.00 78.12 93 VAL A C 1
ATOM 673 O O . VAL A 1 93 ? 4.363 2.432 -1.366 1.00 78.12 93 VAL A O 1
ATOM 676 N N . ALA A 1 94 ? 4.275 2.129 -3.575 1.00 78.06 94 ALA A N 1
ATOM 677 C CA . ALA A 1 94 ? 4.551 0.695 -3.516 1.00 78.06 94 ALA A CA 1
ATOM 678 C C . ALA A 1 94 ? 5.919 0.393 -2.889 1.00 78.06 94 ALA A C 1
ATOM 680 O O . ALA A 1 94 ? 6.041 -0.573 -2.141 1.00 78.06 94 ALA A O 1
ATOM 681 N N . THR A 1 95 ? 6.931 1.222 -3.152 1.00 80.25 95 THR A N 1
ATOM 682 C CA . THR A 1 95 ? 8.279 1.075 -2.583 1.00 80.25 95 THR A CA 1
ATOM 683 C C . THR A 1 95 ? 8.288 1.325 -1.077 1.00 80.25 95 THR A C 1
ATOM 685 O O . THR A 1 95 ? 8.877 0.553 -0.316 1.00 80.25 95 THR A O 1
ATOM 688 N N . VAL A 1 96 ? 7.598 2.374 -0.629 1.00 82.56 96 VAL A N 1
ATOM 689 C CA . VAL A 1 96 ? 7.448 2.690 0.796 1.00 82.56 96 VAL A CA 1
ATOM 690 C C . VAL A 1 96 ? 6.655 1.592 1.499 1.00 82.56 96 VAL A C 1
ATOM 692 O O . VAL A 1 96 ? 7.105 1.077 2.519 1.00 82.56 96 VAL A O 1
ATOM 695 N N . VAL A 1 97 ? 5.527 1.163 0.926 1.00 80.19 97 VAL A N 1
ATOM 696 C CA . VAL A 1 97 ? 4.686 0.098 1.494 1.00 80.19 97 VAL A CA 1
ATOM 697 C C . VAL A 1 97 ? 5.441 -1.228 1.563 1.00 80.19 97 VAL A C 1
ATOM 699 O O . VAL A 1 97 ? 5.426 -1.881 2.603 1.00 80.19 97 VAL A O 1
ATOM 702 N N . ALA A 1 98 ? 6.148 -1.622 0.500 1.00 83.06 98 ALA A N 1
ATOM 703 C CA . ALA A 1 98 ? 6.948 -2.846 0.499 1.00 83.06 98 ALA A CA 1
ATOM 704 C C . ALA A 1 98 ? 8.050 -2.802 1.567 1.00 83.06 98 ALA A C 1
ATOM 706 O O . ALA A 1 98 ? 8.286 -3.798 2.251 1.00 83.06 98 ALA A O 1
ATOM 707 N N . SER A 1 99 ? 8.689 -1.642 1.739 1.00 82.88 99 SER A N 1
ATOM 708 C CA . SER A 1 99 ? 9.724 -1.435 2.756 1.00 82.88 99 SER A CA 1
ATOM 709 C C . SER A 1 99 ? 9.147 -1.473 4.171 1.00 82.88 99 SER A C 1
ATOM 711 O O . SER A 1 99 ? 9.733 -2.104 5.044 1.00 82.88 99 SER A O 1
ATOM 713 N N . ALA A 1 100 ? 7.974 -0.875 4.391 1.00 84.31 100 ALA A N 1
ATOM 714 C CA . ALA A 1 100 ? 7.262 -0.929 5.664 1.00 84.31 100 ALA A CA 1
ATOM 715 C C . ALA A 1 100 ? 6.860 -2.363 6.032 1.00 84.31 100 ALA A C 1
ATOM 717 O O . ALA A 1 100 ? 7.157 -2.819 7.134 1.00 84.31 100 ALA A O 1
ATOM 718 N N . VAL A 1 101 ? 6.244 -3.104 5.105 1.00 85.69 101 VAL A N 1
ATOM 719 C CA . VAL A 1 101 ? 5.860 -4.508 5.334 1.00 85.69 101 VAL A CA 1
ATOM 720 C C . VAL A 1 101 ? 7.093 -5.375 5.593 1.00 85.69 101 VAL A C 1
ATOM 722 O O . VAL A 1 101 ? 7.103 -6.151 6.545 1.00 85.69 101 VAL A O 1
ATOM 725 N N . GLY A 1 102 ? 8.150 -5.220 4.791 1.00 84.69 102 GLY A N 1
ATOM 726 C CA . GLY A 1 102 ? 9.402 -5.953 4.977 1.00 84.69 102 GLY A CA 1
ATOM 727 C C . GLY A 1 102 ? 10.059 -5.666 6.327 1.00 84.69 102 GLY A C 1
ATOM 728 O O . GLY A 1 102 ? 10.494 -6.595 7.000 1.00 84.69 102 GLY A O 1
ATOM 729 N N . ALA A 1 103 ? 10.070 -4.403 6.758 1.00 87.25 103 ALA A N 1
ATOM 730 C CA . ALA A 1 103 ? 10.597 -4.005 8.057 1.00 87.25 103 ALA A CA 1
ATOM 731 C C . ALA A 1 103 ? 9.808 -4.622 9.217 1.00 87.25 103 ALA A C 1
ATOM 733 O O . ALA A 1 103 ? 10.404 -5.169 10.142 1.00 87.25 103 ALA A O 1
ATOM 734 N N . TRP A 1 104 ? 8.476 -4.599 9.147 1.00 84.94 104 TRP A N 1
ATOM 735 C CA . TRP A 1 104 ? 7.628 -5.243 10.150 1.00 84.94 104 TRP A CA 1
ATOM 736 C C . TRP A 1 104 ? 7.871 -6.750 10.229 1.00 84.94 104 TRP A C 1
ATOM 738 O O . TRP A 1 104 ? 8.051 -7.282 11.323 1.00 84.94 104 TRP A O 1
ATOM 748 N N . LEU A 1 105 ? 7.941 -7.435 9.085 1.00 87.75 105 LEU A N 1
ATOM 749 C CA . LEU A 1 105 ? 8.242 -8.868 9.041 1.00 87.75 105 LEU A CA 1
ATOM 750 C C . LEU A 1 105 ? 9.639 -9.183 9.586 1.00 87.75 105 LEU A C 1
ATOM 752 O O . LEU A 1 105 ? 9.801 -10.172 10.297 1.00 87.75 105 LEU A O 1
ATOM 756 N N . LEU A 1 106 ? 10.632 -8.339 9.296 1.00 87.38 106 LEU A N 1
ATOM 757 C CA . LEU A 1 106 ? 11.993 -8.488 9.807 1.00 87.38 106 LEU A CA 1
ATOM 758 C C . LEU A 1 106 ? 12.030 -8.352 11.327 1.00 87.38 106 LEU A C 1
ATOM 760 O O . LEU A 1 106 ? 12.613 -9.199 11.997 1.00 87.38 106 LEU A O 1
ATOM 764 N N . VAL A 1 107 ? 11.393 -7.317 11.876 1.00 85.62 107 VAL A N 1
ATOM 765 C CA . VAL A 1 107 ? 11.387 -7.072 13.322 1.00 85.62 107 VAL A CA 1
ATOM 766 C C . VAL A 1 107 ? 10.629 -8.179 14.058 1.00 85.62 107 VAL A C 1
ATOM 768 O O . VAL A 1 107 ? 11.133 -8.707 15.048 1.00 85.62 107 VAL A O 1
ATOM 771 N N . ILE A 1 108 ? 9.465 -8.596 13.553 1.00 84.88 108 ILE A N 1
ATOM 772 C CA . ILE A 1 108 ? 8.698 -9.708 14.136 1.00 84.88 108 ILE A CA 1
ATOM 773 C C . ILE A 1 108 ? 9.484 -11.021 14.032 1.00 84.88 108 ILE A C 1
ATOM 775 O O . ILE A 1 108 ? 9.569 -11.764 15.008 1.00 84.88 108 ILE A O 1
ATOM 779 N N . GLY A 1 109 ? 10.094 -11.301 12.878 1.00 84.75 109 GLY A N 1
ATOM 780 C CA . GLY A 1 109 ? 10.914 -12.494 12.670 1.00 84.75 109 GLY A CA 1
ATOM 781 C C . GLY A 1 109 ? 12.139 -12.531 13.584 1.00 84.75 109 GLY A C 1
ATOM 782 O O . GLY A 1 109 ? 12.441 -13.573 14.163 1.00 84.75 109 GLY A O 1
ATOM 783 N N . ALA A 1 110 ? 12.800 -11.388 13.783 1.00 83.75 110 ALA A N 1
ATOM 784 C CA . ALA A 1 110 ? 13.909 -11.256 14.722 1.00 83.75 110 ALA A CA 1
ATOM 785 C C . ALA A 1 110 ? 13.458 -11.531 16.164 1.00 83.75 110 ALA A C 1
ATOM 787 O O . ALA A 1 110 ? 14.112 -12.291 16.873 1.00 83.75 110 ALA A O 1
ATOM 788 N N . LEU A 1 111 ? 12.311 -10.987 16.585 1.00 81.38 111 LEU A N 1
ATOM 789 C CA . LEU A 1 111 ? 11.750 -11.262 17.911 1.00 81.38 111 LEU A CA 1
ATOM 790 C C . LEU A 1 111 ? 11.377 -12.736 18.089 1.00 81.38 111 LEU A C 1
ATOM 792 O O . LEU A 1 111 ? 11.675 -13.317 19.131 1.00 81.38 111 LEU A O 1
ATOM 796 N N . ALA A 1 112 ? 10.793 -13.363 17.067 1.00 82.31 112 ALA A N 1
ATOM 797 C CA . ALA A 1 112 ? 10.477 -14.787 17.090 1.00 82.31 112 ALA A CA 1
ATOM 798 C C . ALA A 1 112 ? 11.743 -15.655 17.217 1.00 82.31 112 ALA A C 1
ATOM 800 O O . ALA A 1 112 ? 11.763 -16.598 18.006 1.00 82.31 112 ALA A O 1
ATOM 801 N N . ALA A 1 113 ? 12.822 -15.312 16.506 1.00 82.06 113 ALA A N 1
ATOM 802 C CA . ALA A 1 113 ? 14.108 -16.009 16.601 1.00 82.06 113 ALA A CA 1
ATOM 803 C C . ALA A 1 113 ? 14.797 -15.818 17.966 1.00 82.06 113 ALA A C 1
ATOM 805 O O . ALA A 1 113 ? 15.508 -16.705 18.446 1.00 82.06 113 ALA A O 1
ATOM 806 N N . LEU A 1 114 ? 14.572 -14.669 18.606 1.00 76.81 114 LEU A N 1
ATOM 807 C CA . LEU A 1 114 ? 15.104 -14.335 19.927 1.00 76.81 114 LEU A CA 1
ATOM 808 C C . LEU A 1 114 ? 14.234 -14.858 21.077 1.00 76.81 114 LEU A C 1
ATOM 810 O O . LEU A 1 114 ? 14.663 -14.785 22.224 1.00 76.81 114 LEU A O 1
ATOM 814 N N . ASN A 1 115 ? 13.065 -15.442 20.796 1.00 72.38 115 ASN A N 1
ATOM 815 C CA . ASN A 1 115 ? 12.144 -15.975 21.806 1.00 72.38 115 ASN A CA 1
ATOM 816 C C . ASN A 1 115 ? 12.753 -17.077 22.688 1.00 72.38 115 ASN A C 1
ATOM 818 O O . ASN A 1 115 ? 12.341 -17.261 23.828 1.00 72.38 115 ASN A O 1
ATOM 822 N N . GLN A 1 116 ? 13.788 -17.764 22.200 1.00 72.75 116 GLN A N 1
ATOM 823 C CA . GLN A 1 116 ? 14.587 -18.703 22.998 1.00 72.75 116 GLN A CA 1
ATOM 824 C C . GLN A 1 116 ? 15.405 -18.022 24.120 1.00 72.75 116 GLN A C 1
ATOM 826 O O . GLN A 1 116 ? 15.804 -18.677 25.079 1.00 72.75 116 GLN A O 1
ATOM 831 N N . PHE A 1 117 ? 15.614 -16.703 24.047 1.00 73.69 117 PHE A N 1
ATOM 832 C CA . PHE A 1 117 ? 16.282 -15.876 25.055 1.00 73.69 117 PHE A CA 1
ATOM 833 C C . PHE A 1 117 ? 15.239 -15.043 25.820 1.00 73.69 117 PHE A C 1
ATOM 835 O O . PHE A 1 117 ? 15.088 -13.837 25.607 1.00 73.69 117 PHE A O 1
ATOM 842 N N . GLY A 1 118 ? 14.502 -15.697 26.724 1.00 61.50 118 GLY A N 1
ATOM 843 C CA . GLY A 1 118 ? 13.301 -15.146 27.374 1.00 61.50 118 GLY A CA 1
ATOM 844 C C . GLY A 1 118 ? 13.459 -13.782 28.065 1.00 61.50 118 GLY A C 1
ATOM 845 O O . GLY A 1 118 ? 12.496 -13.018 28.105 1.00 61.50 118 GLY A O 1
ATOM 846 N N . GLY A 1 119 ? 14.659 -13.428 28.546 1.00 69.12 119 GLY A N 1
ATOM 847 C CA . GLY A 1 119 ? 14.935 -12.124 29.171 1.00 69.12 119 GLY A CA 1
ATOM 848 C C . GLY A 1 119 ? 14.987 -10.946 28.188 1.00 69.12 119 GLY A C 1
ATOM 849 O O . GLY A 1 119 ? 14.595 -9.832 28.527 1.00 69.12 119 GLY A O 1
ATOM 850 N N . LEU A 1 120 ? 15.421 -11.185 26.947 1.00 65.06 120 LEU A N 1
ATOM 851 C CA . LEU A 1 120 ? 15.502 -10.143 25.921 1.00 65.06 120 LEU A CA 1
ATOM 852 C C . LEU A 1 120 ? 14.110 -9.829 25.355 1.00 65.06 120 LEU A C 1
ATOM 854 O O . LEU A 1 120 ? 13.758 -8.669 25.159 1.00 65.06 120 LEU A O 1
ATOM 858 N N . VAL A 1 121 ? 13.285 -10.860 25.152 1.00 65.06 121 VAL A N 1
ATOM 859 C CA . VAL A 1 121 ? 11.915 -10.694 24.646 1.00 65.06 121 VAL A CA 1
ATOM 860 C C . VAL A 1 121 ? 11.004 -10.024 25.670 1.00 65.06 121 VAL A C 1
ATOM 862 O O . VAL A 1 121 ? 10.210 -9.171 25.288 1.00 65.06 121 VAL A O 1
ATOM 865 N N . THR A 1 122 ? 11.151 -10.314 26.966 1.00 66.56 122 THR A N 1
ATOM 866 C CA . THR A 1 122 ? 10.400 -9.597 28.017 1.00 66.56 122 THR A CA 1
ATOM 867 C C . THR A 1 122 ? 10.816 -8.131 28.136 1.00 66.56 122 THR A C 1
ATOM 869 O O . THR A 1 122 ? 9.951 -7.271 28.293 1.00 66.56 122 THR A O 1
ATOM 872 N N . ALA A 1 123 ? 12.106 -7.812 27.987 1.00 69.44 123 ALA A N 1
ATOM 873 C CA . ALA A 1 123 ? 12.570 -6.424 27.955 1.00 69.44 123 ALA A CA 1
ATOM 874 C C . ALA A 1 123 ? 11.983 -5.645 26.763 1.00 69.44 123 ALA A C 1
ATOM 876 O O . ALA A 1 123 ? 11.527 -4.513 26.929 1.00 69.44 123 ALA A O 1
ATOM 877 N N . VAL A 1 124 ? 11.923 -6.267 25.581 1.00 67.88 124 VAL A N 1
ATOM 878 C CA . VAL A 1 124 ? 11.330 -5.647 24.386 1.00 67.88 124 VAL A CA 1
ATOM 879 C C . VAL A 1 124 ? 9.801 -5.567 24.476 1.00 67.88 124 VAL A C 1
ATOM 881 O O . VAL A 1 124 ? 9.222 -4.554 24.087 1.00 67.88 124 VAL A O 1
ATOM 884 N N . ALA A 1 125 ? 9.133 -6.574 25.044 1.00 66.56 125 ALA A N 1
ATOM 885 C CA . ALA A 1 125 ? 7.686 -6.553 25.273 1.00 66.56 125 ALA A CA 1
ATOM 886 C C . ALA A 1 125 ? 7.259 -5.429 26.236 1.00 66.56 125 ALA A C 1
ATOM 888 O O . ALA A 1 125 ? 6.193 -4.843 26.061 1.00 66.56 125 ALA A O 1
ATOM 889 N N . ASN A 1 126 ? 8.114 -5.080 27.204 1.00 72.81 126 ASN A N 1
ATOM 890 C CA . ASN A 1 126 ? 7.885 -3.970 28.133 1.00 72.81 126 ASN A CA 1
ATOM 891 C C . ASN A 1 126 ? 8.137 -2.581 27.513 1.00 72.81 126 ASN A C 1
ATOM 893 O O . ASN A 1 126 ? 7.746 -1.572 28.100 1.00 72.81 126 ASN A O 1
ATOM 897 N N . GLN A 1 127 ? 8.755 -2.501 26.329 1.00 76.69 127 GLN A N 1
ATOM 898 C CA . GLN A 1 127 ? 8.953 -1.258 25.577 1.00 76.69 127 GLN A CA 1
ATOM 899 C C . GLN A 1 127 ? 8.527 -1.425 24.107 1.00 76.69 127 GLN A C 1
ATOM 901 O O . GLN A 1 127 ? 9.364 -1.382 23.199 1.00 76.69 127 GLN A O 1
ATOM 906 N N . PRO A 1 128 ? 7.212 -1.544 23.832 1.00 73.75 128 PRO A N 1
ATOM 907 C CA . PRO A 1 128 ? 6.694 -1.763 22.476 1.00 73.75 128 PRO A CA 1
ATOM 908 C C . PRO A 1 128 ? 7.070 -0.635 21.501 1.00 73.75 128 PRO A C 1
ATOM 910 O O . PRO A 1 128 ? 7.178 -0.854 20.295 1.00 73.75 128 PRO A O 1
ATOM 913 N N . TRP A 1 129 ? 7.354 0.565 22.014 1.00 80.25 129 TRP A N 1
ATOM 914 C CA . TRP A 1 129 ? 7.852 1.691 21.226 1.00 80.25 129 TRP A CA 1
ATOM 915 C C . TRP A 1 129 ? 9.182 1.400 20.525 1.00 80.25 129 TRP A C 1
ATOM 917 O O . TRP A 1 129 ? 9.368 1.840 19.393 1.00 80.25 129 TRP A O 1
ATOM 927 N N . GLY A 1 130 ? 10.079 0.618 21.137 1.00 78.88 130 GLY A N 1
ATOM 928 C CA . GLY A 1 130 ? 11.354 0.246 20.517 1.00 78.88 130 GLY A CA 1
ATOM 929 C C . GLY A 1 130 ? 11.162 -0.575 19.239 1.00 78.88 130 GLY A C 1
ATOM 930 O O . GLY A 1 130 ? 11.851 -0.350 18.246 1.00 78.88 130 GLY A O 1
ATOM 931 N N . VAL A 1 131 ? 10.159 -1.458 19.230 1.00 80.62 131 VAL A N 1
ATOM 932 C CA . VAL A 1 131 ? 9.771 -2.275 18.068 1.00 80.62 131 VAL A CA 1
ATOM 933 C C . VAL A 1 131 ? 9.251 -1.391 16.935 1.00 80.62 131 VAL A C 1
ATOM 935 O O . VAL A 1 131 ? 9.668 -1.544 15.787 1.00 80.62 131 VAL A O 1
ATOM 938 N N . ILE A 1 132 ? 8.380 -0.433 17.263 1.00 84.12 132 ILE A N 1
ATOM 939 C CA . ILE A 1 132 ? 7.797 0.504 16.293 1.00 84.12 132 ILE A CA 1
ATOM 940 C C . ILE A 1 132 ? 8.885 1.394 15.683 1.00 84.12 132 ILE A C 1
ATOM 942 O O . ILE A 1 132 ? 8.927 1.564 14.465 1.00 84.12 132 ILE A O 1
ATOM 946 N N . ILE A 1 133 ? 9.786 1.933 16.510 1.00 84.69 133 ILE A N 1
ATOM 947 C CA . ILE A 1 133 ? 10.891 2.784 16.052 1.00 84.69 133 ILE A CA 1
ATOM 948 C C . ILE A 1 133 ? 11.839 1.984 15.154 1.00 84.69 133 ILE A C 1
ATOM 950 O O . ILE A 1 133 ? 12.182 2.454 14.070 1.00 84.69 133 ILE A O 1
ATOM 954 N N . ALA A 1 134 ? 12.219 0.765 15.550 1.00 83.31 134 ALA A N 1
ATOM 955 C CA . ALA A 1 134 ? 13.075 -0.097 14.737 1.00 83.31 134 ALA A CA 1
ATOM 956 C C . ALA A 1 134 ? 12.432 -0.414 13.378 1.00 83.31 134 ALA A C 1
ATOM 958 O O . ALA A 1 134 ? 13.070 -0.234 12.339 1.00 83.31 134 ALA A O 1
ATOM 959 N N . ALA A 1 135 ? 11.156 -0.813 13.365 1.00 85.12 135 ALA A N 1
ATOM 960 C CA . ALA A 1 135 ? 10.417 -1.058 12.127 1.00 85.12 135 ALA A CA 1
ATOM 961 C C . ALA A 1 135 ? 10.342 0.208 11.255 1.00 85.12 135 ALA A C 1
ATOM 963 O O . ALA A 1 135 ? 10.560 0.137 10.046 1.00 85.12 135 ALA A O 1
ATOM 964 N N . GLY A 1 136 ? 10.112 1.376 11.859 1.00 84.94 136 GLY A N 1
ATOM 965 C CA . GLY A 1 136 ? 10.114 2.662 11.163 1.00 84.94 136 GLY A CA 1
ATOM 966 C C . GLY A 1 136 ? 11.462 2.990 10.515 1.00 84.94 136 GLY A C 1
ATOM 967 O O . GLY A 1 136 ? 11.508 3.352 9.339 1.00 84.94 136 GLY A O 1
ATOM 968 N N . LEU A 1 137 ? 12.568 2.800 11.237 1.00 88.44 137 LEU A N 1
ATOM 969 C CA . LEU A 1 137 ? 13.920 3.033 10.719 1.00 88.44 137 LEU A CA 1
ATOM 970 C C . LEU A 1 137 ? 14.261 2.089 9.560 1.00 88.44 137 LEU A C 1
ATOM 972 O O . LEU A 1 137 ? 14.772 2.544 8.535 1.00 88.44 137 LEU A O 1
ATOM 976 N N . PHE A 1 138 ? 13.934 0.799 9.674 1.00 87.25 138 PHE A N 1
ATOM 977 C CA . PHE A 1 138 ? 14.140 -0.159 8.584 1.00 87.25 138 PHE A CA 1
ATOM 978 C C . PHE A 1 138 ? 13.259 0.145 7.367 1.00 87.25 138 PHE A C 1
ATOM 980 O O . PHE A 1 138 ? 13.719 0.006 6.233 1.00 87.25 138 PHE A O 1
ATOM 987 N N . ALA A 1 139 ? 12.025 0.607 7.576 1.00 88.44 139 ALA A N 1
ATOM 988 C CA . ALA A 1 139 ? 11.140 1.022 6.492 1.00 88.44 139 ALA A CA 1
ATOM 989 C C . ALA A 1 139 ? 11.696 2.244 5.743 1.00 88.44 139 ALA A C 1
ATOM 991 O O . ALA A 1 139 ? 11.703 2.270 4.509 1.00 88.44 139 ALA A O 1
ATOM 992 N N . LEU A 1 140 ? 12.209 3.238 6.475 1.00 85.94 140 LEU A N 1
ATOM 993 C CA . LEU A 1 140 ? 12.861 4.415 5.899 1.00 85.94 140 LEU A CA 1
ATOM 994 C C . LEU A 1 140 ? 14.132 4.031 5.136 1.00 85.94 140 LEU A C 1
ATOM 996 O O . LEU A 1 140 ? 14.257 4.367 3.962 1.00 85.94 140 LEU A O 1
ATOM 1000 N N . ALA A 1 141 ? 15.031 3.259 5.748 1.00 85.44 141 ALA A N 1
ATOM 1001 C CA . ALA A 1 141 ? 16.257 2.806 5.093 1.00 85.44 141 ALA A CA 1
ATOM 1002 C C . ALA A 1 141 ? 15.960 1.984 3.825 1.00 85.44 141 ALA A C 1
ATOM 1004 O O . ALA A 1 141 ? 16.546 2.229 2.769 1.00 85.44 141 ALA A O 1
ATOM 1005 N N . GLY A 1 142 ? 15.002 1.055 3.904 1.00 81.81 142 GLY A N 1
ATOM 1006 C CA . GLY A 1 142 ? 14.570 0.240 2.771 1.00 81.81 142 GLY A CA 1
ATOM 1007 C C . GLY A 1 142 ? 13.958 1.072 1.646 1.00 81.81 142 GLY A C 1
ATOM 1008 O O . GLY A 1 142 ? 14.283 0.847 0.479 1.00 81.81 142 GLY A O 1
ATOM 1009 N N . SER A 1 143 ? 13.131 2.066 1.981 1.00 82.56 143 SER A N 1
ATOM 1010 C CA . SER A 1 143 ? 12.493 2.925 0.977 1.00 82.56 143 SER A CA 1
ATOM 1011 C C . SER A 1 143 ? 13.501 3.836 0.279 1.00 82.56 143 SER A C 1
ATOM 1013 O O . SER A 1 143 ? 13.491 3.901 -0.950 1.00 82.56 143 SER A O 1
ATOM 1015 N N . VAL A 1 144 ? 14.426 4.455 1.020 1.00 84.56 144 VAL A N 1
ATOM 1016 C CA . VAL A 1 144 ? 15.508 5.271 0.447 1.00 84.56 144 VAL A CA 1
ATOM 1017 C C . VAL A 1 144 ? 16.392 4.425 -0.463 1.00 84.56 144 VAL A C 1
ATOM 1019 O O . VAL A 1 144 ? 16.656 4.823 -1.595 1.00 84.56 144 VAL A O 1
ATOM 1022 N N . TYR A 1 145 ? 16.794 3.233 -0.018 1.00 83.12 145 TYR A N 1
ATOM 1023 C CA . TYR A 1 145 ? 17.597 2.323 -0.831 1.00 83.12 145 TYR A CA 1
ATOM 1024 C C . TYR A 1 145 ? 16.877 1.933 -2.127 1.00 83.12 145 TYR A C 1
ATOM 1026 O O . TYR A 1 145 ? 17.441 2.039 -3.213 1.00 83.12 145 TYR A O 1
ATOM 1034 N N . GLN A 1 146 ? 15.611 1.524 -2.043 1.00 78.81 146 GLN A N 1
ATOM 1035 C CA . GLN A 1 146 ? 14.848 1.123 -3.224 1.00 78.81 146 GLN A CA 1
ATOM 1036 C C . GLN A 1 146 ? 14.567 2.291 -4.178 1.00 78.81 146 GLN A C 1
ATOM 1038 O O . GLN A 1 146 ? 14.543 2.075 -5.386 1.00 78.81 146 GLN A O 1
ATOM 1043 N N . LEU A 1 147 ? 14.378 3.514 -3.679 1.00 79.81 147 LEU A N 1
ATOM 1044 C CA . LEU A 1 147 ? 14.173 4.691 -4.527 1.00 79.81 147 LEU A CA 1
ATOM 1045 C C . LEU A 1 147 ? 15.472 5.183 -5.175 1.00 79.81 147 LEU A C 1
ATOM 1047 O O . LEU A 1 147 ? 15.444 5.574 -6.338 1.00 79.81 147 LEU A O 1
ATOM 1051 N N . ALA A 1 148 ? 16.592 5.144 -4.451 1.00 79.06 148 ALA A N 1
ATOM 1052 C CA . ALA A 1 148 ? 17.878 5.647 -4.933 1.00 79.06 148 ALA A CA 1
ATOM 1053 C C . ALA A 1 148 ? 18.644 4.637 -5.804 1.00 79.06 148 ALA A C 1
ATOM 1055 O O . ALA A 1 148 ? 19.356 5.035 -6.720 1.00 79.06 148 ALA A O 1
ATOM 1056 N N . VAL A 1 149 ? 18.525 3.336 -5.518 1.00 74.69 149 VAL A N 1
ATOM 1057 C CA . VAL A 1 149 ? 19.362 2.292 -6.140 1.00 74.69 149 VAL A CA 1
ATOM 1058 C C . VAL A 1 149 ? 18.611 1.501 -7.211 1.00 74.69 149 VAL A C 1
ATOM 1060 O O . VAL A 1 149 ? 19.241 0.949 -8.114 1.00 74.69 149 VAL A O 1
ATOM 1063 N N . ARG A 1 150 ? 17.273 1.423 -7.158 1.00 68.31 150 ARG A N 1
ATOM 1064 C CA . ARG A 1 150 ? 16.507 0.661 -8.154 1.00 68.31 150 ARG A CA 1
ATOM 1065 C C . ARG A 1 150 ? 16.234 1.531 -9.390 1.00 68.31 150 ARG A C 1
ATOM 1067 O O . ARG A 1 150 ? 15.445 2.475 -9.276 1.00 68.31 150 ARG A O 1
ATOM 1074 N N . PRO A 1 151 ? 16.802 1.194 -10.565 1.00 61.06 151 PRO A N 1
ATOM 1075 C CA . PRO A 1 151 ? 16.564 1.950 -11.789 1.00 61.06 151 PRO A CA 1
ATOM 1076 C C . PRO A 1 151 ? 15.075 1.958 -12.130 1.00 61.06 151 PRO A C 1
ATOM 1078 O O . PRO A 1 151 ? 14.346 0.994 -11.843 1.00 61.06 151 PRO A O 1
ATOM 1081 N N . SER A 1 152 ? 14.614 3.061 -12.715 1.00 66.94 152 SER A N 1
ATOM 1082 C CA . SER A 1 152 ? 13.245 3.149 -13.224 1.00 66.94 152 SER A CA 1
ATOM 1083 C C . SER A 1 152 ? 13.008 2.070 -14.298 1.00 66.94 152 SER A C 1
ATOM 1085 O O . SER A 1 152 ? 13.965 1.599 -14.914 1.00 66.94 152 SER A O 1
ATOM 1087 N N . PRO A 1 153 ? 11.763 1.614 -14.527 1.00 64.25 153 PRO A N 1
ATOM 1088 C CA . PRO A 1 153 ? 11.483 0.639 -15.586 1.00 64.25 153 PRO A CA 1
ATOM 1089 C C . PRO A 1 153 ? 12.000 1.103 -16.959 1.00 64.25 153 PRO A C 1
ATOM 1091 O O . PRO A 1 153 ? 12.576 0.300 -17.688 1.00 64.25 153 PRO A O 1
ATOM 1094 N N . GLU A 1 154 ? 11.921 2.403 -17.252 1.00 66.00 154 GLU A N 1
ATOM 1095 C CA . GLU A 1 154 ? 12.476 2.998 -18.473 1.00 66.00 154 GLU A CA 1
ATOM 1096 C C . GLU A 1 154 ? 14.011 2.916 -18.530 1.00 66.00 154 GLU A C 1
ATOM 1098 O O . GLU A 1 154 ? 14.589 2.561 -19.558 1.00 66.00 154 GLU A O 1
ATOM 1103 N N . GLU A 1 155 ? 14.703 3.196 -17.423 1.00 69.06 155 GLU A N 1
ATOM 1104 C CA . GLU A 1 155 ? 16.163 3.045 -17.332 1.00 69.06 155 GLU A CA 1
ATOM 1105 C C . GLU A 1 155 ? 16.592 1.580 -17.428 1.00 69.06 155 GLU A C 1
ATOM 1107 O O . GLU A 1 155 ? 17.603 1.267 -18.057 1.00 69.06 155 GLU A O 1
ATOM 1112 N N . ALA A 1 156 ? 15.820 0.665 -16.843 1.00 70.75 156 ALA A N 1
ATOM 1113 C CA . ALA A 1 156 ? 16.086 -0.764 -16.904 1.00 70.75 156 ALA A CA 1
ATOM 1114 C C . ALA A 1 156 ? 15.951 -1.308 -18.335 1.00 70.75 156 ALA A C 1
ATOM 1116 O O . ALA A 1 156 ? 16.755 -2.152 -18.742 1.00 70.75 156 ALA A O 1
ATOM 1117 N N . GLU A 1 157 ? 14.983 -0.820 -19.112 1.00 73.12 157 GLU A N 1
ATOM 1118 C CA . GLU A 1 157 ? 14.846 -1.152 -20.534 1.00 73.12 157 GLU A CA 1
ATOM 1119 C C . GLU A 1 157 ? 15.989 -0.578 -21.372 1.00 73.12 157 GLU A C 1
ATOM 1121 O O . GLU A 1 157 ? 16.583 -1.309 -22.168 1.00 73.12 157 GLU A O 1
ATOM 1126 N N . ARG A 1 158 ? 16.386 0.679 -21.133 1.00 75.00 158 ARG A N 1
ATOM 1127 C CA . ARG A 1 158 ? 17.556 1.284 -21.795 1.00 75.00 158 ARG A CA 1
ATOM 1128 C C . ARG A 1 158 ? 18.838 0.504 -21.506 1.00 75.00 158 ARG A C 1
ATOM 1130 O O . ARG A 1 158 ? 19.560 0.149 -22.434 1.00 75.00 158 ARG A O 1
ATOM 1137 N N . LEU A 1 159 ? 19.072 0.139 -20.246 1.00 75.94 159 LEU A N 1
ATOM 1138 C CA . LEU A 1 159 ? 20.216 -0.679 -19.830 1.00 75.94 159 LEU A CA 1
ATOM 1139 C C . LEU A 1 159 ? 20.205 -2.078 -20.464 1.00 75.94 159 LEU A C 1
ATOM 1141 O O . LEU A 1 159 ? 21.265 -2.626 -20.777 1.00 75.94 159 LEU A O 1
ATOM 1145 N N . ARG A 1 160 ? 19.028 -2.684 -20.662 1.00 78.56 160 ARG A N 1
ATOM 1146 C CA . ARG A 1 160 ? 18.903 -3.969 -21.371 1.00 78.56 160 ARG A CA 1
ATOM 1147 C C . ARG A 1 160 ? 19.227 -3.818 -22.853 1.00 78.56 160 ARG A C 1
ATOM 1149 O O . ARG A 1 160 ? 20.043 -4.588 -23.354 1.00 78.56 160 ARG A O 1
ATOM 1156 N N . ALA A 1 161 ? 18.674 -2.802 -23.510 1.00 81.44 161 ALA A N 1
ATOM 1157 C CA . ALA A 1 161 ? 18.945 -2.513 -24.915 1.00 81.44 161 ALA A CA 1
ATOM 1158 C C . ALA A 1 161 ? 20.433 -2.201 -25.161 1.00 81.44 161 ALA A C 1
ATOM 1160 O O . ALA A 1 161 ? 21.026 -2.689 -26.124 1.00 81.44 161 ALA A O 1
ATOM 1161 N N . GLU A 1 162 ? 21.081 -1.450 -24.268 1.00 83.25 162 GLU A N 1
ATOM 1162 C CA . GLU A 1 162 ? 22.524 -1.194 -24.333 1.00 83.25 162 GLU A CA 1
ATOM 1163 C C . GLU A 1 162 ? 23.351 -2.466 -24.127 1.00 83.25 162 GLU A C 1
ATOM 1165 O O . GLU A 1 162 ? 24.297 -2.718 -24.876 1.00 83.25 162 GLU A O 1
ATOM 1170 N N . ARG A 1 163 ? 22.977 -3.320 -23.165 1.00 84.50 163 ARG A N 1
ATOM 1171 C CA . ARG A 1 163 ? 23.642 -4.617 -22.960 1.00 84.50 163 ARG A CA 1
ATOM 1172 C C . ARG A 1 163 ? 23.495 -5.539 -24.166 1.00 84.50 163 ARG A C 1
ATOM 1174 O O . ARG A 1 163 ? 24.452 -6.237 -24.495 1.00 84.50 163 ARG A O 1
ATOM 1181 N N . GLU A 1 164 ? 22.342 -5.557 -24.823 1.00 86.25 164 GLU A N 1
ATOM 1182 C CA . GLU A 1 164 ? 22.142 -6.330 -26.053 1.00 86.25 164 GLU A CA 1
ATOM 1183 C C . GLU A 1 164 ? 23.003 -5.799 -27.199 1.00 86.25 164 GLU A C 1
ATOM 1185 O O . GLU A 1 164 ? 23.713 -6.579 -27.836 1.00 86.25 164 GLU A O 1
ATOM 1190 N N . ARG A 1 165 ? 23.057 -4.477 -27.390 1.00 85.06 165 ARG A N 1
ATOM 1191 C CA . ARG A 1 165 ? 23.945 -3.848 -28.383 1.00 85.06 165 ARG A CA 1
ATOM 1192 C C . ARG A 1 165 ? 25.418 -4.167 -28.124 1.00 85.06 165 ARG A C 1
ATOM 1194 O O . ARG A 1 165 ? 26.150 -4.482 -29.058 1.00 85.06 165 ARG A O 1
ATOM 1201 N N . LEU A 1 166 ? 25.856 -4.141 -26.865 1.00 86.44 166 LEU A N 1
ATOM 1202 C CA . LEU A 1 166 ? 27.224 -4.508 -26.487 1.00 86.44 166 LEU A CA 1
ATOM 1203 C C . LEU A 1 166 ? 27.516 -5.998 -26.711 1.00 86.44 166 LEU A C 1
ATOM 1205 O O . LEU A 1 166 ? 28.625 -6.344 -27.115 1.00 86.44 166 LEU A O 1
ATOM 1209 N N . LYS A 1 167 ? 26.542 -6.887 -26.478 1.00 86.12 167 LYS A N 1
ATOM 1210 C CA . LYS A 1 167 ? 26.683 -8.320 -26.783 1.00 86.12 167 LYS A CA 1
ATOM 1211 C C . LYS A 1 167 ? 26.831 -8.567 -28.283 1.00 86.12 167 LYS A C 1
ATOM 1213 O O . LYS A 1 167 ? 27.681 -9.367 -28.662 1.00 86.12 167 LYS A O 1
ATOM 1218 N N . LEU A 1 168 ? 26.047 -7.874 -29.110 1.00 85.88 168 LEU A N 1
ATOM 1219 C CA . LEU A 1 168 ? 26.128 -7.980 -30.569 1.00 85.88 168 LEU A CA 1
ATOM 1220 C C . LEU A 1 168 ? 27.489 -7.503 -31.086 1.00 85.88 168 LEU A C 1
ATOM 1222 O O . LEU A 1 168 ? 28.155 -8.252 -31.791 1.00 85.88 168 LEU A O 1
ATOM 1226 N N . ARG A 1 169 ? 27.967 -6.338 -30.630 1.00 84.62 169 ARG A N 1
ATOM 1227 C CA . ARG A 1 169 ? 29.298 -5.823 -31.003 1.00 84.62 169 ARG A CA 1
ATOM 1228 C C . ARG A 1 169 ? 30.431 -6.772 -30.612 1.00 84.62 169 ARG A C 1
ATOM 1230 O O . ARG A 1 169 ? 31.290 -7.068 -31.430 1.00 84.62 169 ARG A O 1
ATOM 1237 N N . LYS A 1 170 ? 30.396 -7.333 -29.397 1.00 85.81 170 LYS A N 1
ATOM 1238 C CA . LYS A 1 170 ? 31.390 -8.334 -28.963 1.00 85.81 170 LYS A CA 1
ATOM 1239 C C . LYS A 1 170 ? 31.319 -9.632 -29.770 1.00 85.81 170 LYS A C 1
ATOM 1241 O O . LYS A 1 170 ? 32.338 -10.291 -29.964 1.00 85.81 170 LYS A O 1
ATOM 1246 N N . ALA A 1 171 ? 30.126 -10.037 -30.207 1.00 85.12 171 ALA A N 1
ATOM 1247 C CA . ALA A 1 171 ? 29.959 -11.208 -31.063 1.00 85.12 171 ALA A CA 1
ATOM 1248 C C . ALA A 1 171 ? 30.511 -10.956 -32.475 1.00 85.12 171 ALA A C 1
ATOM 1250 O O . ALA A 1 171 ? 31.151 -11.845 -33.035 1.00 85.12 171 ALA A O 1
ATOM 1251 N N . GLU A 1 172 ? 30.316 -9.749 -33.012 1.00 79.94 172 GLU A N 1
ATOM 1252 C CA . GLU A 1 172 ? 30.890 -9.306 -34.285 1.00 79.94 172 GLU A CA 1
ATOM 1253 C C . GLU A 1 172 ? 32.418 -9.238 -34.213 1.00 79.94 172 GLU A C 1
ATOM 1255 O O . GLU A 1 172 ? 33.078 -9.885 -35.019 1.00 79.94 172 GLU A O 1
ATOM 1260 N N . GLU A 1 173 ? 32.994 -8.573 -33.209 1.00 82.81 173 GLU A N 1
ATOM 1261 C CA . GLU A 1 173 ? 34.451 -8.511 -32.999 1.00 82.81 173 GLU A CA 1
ATOM 1262 C C . GLU A 1 173 ? 35.069 -9.910 -32.905 1.00 82.81 173 GLU A C 1
ATOM 1264 O O . GLU A 1 173 ? 36.014 -10.227 -33.626 1.00 82.81 173 GLU A O 1
ATOM 1269 N N . LYS A 1 174 ? 34.465 -10.805 -32.115 1.00 83.75 174 LYS A N 1
ATOM 1270 C CA . LYS A 1 174 ? 34.926 -12.195 -31.988 1.00 83.75 174 LYS A CA 1
ATOM 1271 C C . LYS A 1 174 ? 34.791 -12.987 -33.294 1.00 83.75 174 LYS A C 1
ATOM 1273 O O . LYS A 1 174 ? 35.575 -13.903 -33.548 1.00 83.75 174 LYS A O 1
ATOM 1278 N N . ALA A 1 175 ? 33.792 -12.682 -34.122 1.00 80.31 175 ALA A N 1
ATOM 1279 C CA . ALA A 1 175 ? 33.635 -13.294 -35.438 1.00 80.31 175 ALA A CA 1
ATOM 1280 C C . ALA A 1 175 ? 34.676 -12.769 -36.441 1.00 80.31 175 ALA A C 1
ATOM 1282 O O . ALA A 1 175 ? 35.172 -13.549 -37.253 1.00 80.31 175 ALA A O 1
ATOM 1283 N N . LEU A 1 176 ? 35.036 -11.485 -36.365 1.00 78.88 176 LEU A N 1
ATOM 1284 C CA . LEU A 1 176 ? 36.079 -10.868 -37.189 1.00 78.88 176 LEU A CA 1
ATOM 1285 C C . LEU A 1 176 ? 37.476 -11.371 -36.787 1.00 78.88 176 LEU A C 1
ATOM 1287 O O . LEU A 1 176 ? 38.247 -11.764 -37.661 1.00 78.88 176 LEU A O 1
ATOM 1291 N N . GLU A 1 177 ? 37.770 -11.485 -35.489 1.00 79.25 177 GLU A N 1
ATOM 1292 C CA . GLU A 1 177 ? 39.006 -12.101 -34.979 1.00 79.25 177 GLU A CA 1
ATOM 1293 C C . GLU A 1 177 ? 39.147 -13.561 -35.418 1.00 79.25 177 GLU A C 1
ATOM 1295 O O . GLU A 1 177 ? 40.217 -13.974 -35.848 1.00 79.25 177 GLU A O 1
ATOM 1300 N N . LYS A 1 178 ? 38.069 -14.356 -35.394 1.00 75.81 178 LYS A N 1
ATOM 1301 C CA . LYS A 1 178 ? 38.110 -15.732 -35.921 1.00 75.81 178 LYS A CA 1
ATOM 1302 C C . LYS A 1 178 ? 38.361 -15.798 -37.430 1.00 75.81 178 LYS A C 1
ATOM 1304 O O . LYS A 1 178 ? 38.917 -16.785 -37.899 1.00 75.81 178 LYS A O 1
ATOM 1309 N N . ARG A 1 179 ? 37.919 -14.792 -38.190 1.00 72.00 179 ARG A N 1
ATOM 1310 C CA . ARG A 1 179 ? 38.072 -14.741 -39.654 1.00 72.00 179 ARG A CA 1
ATOM 1311 C C . ARG A 1 179 ? 39.446 -14.237 -40.093 1.00 72.00 179 ARG A C 1
ATOM 1313 O O . ARG A 1 179 ? 39.931 -14.691 -41.122 1.00 72.00 179 ARG A O 1
ATOM 1320 N N . TRP A 1 180 ? 40.066 -13.333 -39.336 1.00 72.25 180 TRP A N 1
ATOM 1321 C CA . TRP A 1 180 ? 41.346 -12.712 -39.706 1.00 72.25 180 TRP A CA 1
ATOM 1322 C C . TRP A 1 180 ? 42.528 -13.055 -38.791 1.00 72.25 180 TRP A C 1
ATOM 1324 O O . TRP A 1 180 ? 43.667 -12.810 -39.174 1.00 72.25 180 TRP A O 1
ATOM 1334 N N . GLY A 1 181 ? 42.288 -13.638 -37.616 1.00 58.72 181 GLY A N 1
ATOM 1335 C CA . GLY A 1 181 ? 43.317 -14.058 -36.657 1.00 58.72 181 GLY A CA 1
ATOM 1336 C C . GLY A 1 181 ? 43.868 -15.469 -36.884 1.00 58.72 181 GLY A C 1
ATOM 1337 O O . GLY A 1 181 ? 44.751 -15.893 -36.148 1.00 58.72 181 GLY A O 1
ATOM 1338 N N . ALA A 1 182 ? 43.376 -16.203 -37.887 1.00 54.38 182 ALA A N 1
ATOM 1339 C CA . ALA A 1 182 ? 43.993 -17.447 -38.342 1.00 54.38 182 ALA A CA 1
ATOM 1340 C C . ALA A 1 182 ? 45.156 -17.118 -39.297 1.00 54.38 182 ALA A C 1
ATOM 1342 O O . ALA A 1 182 ? 44.985 -17.096 -40.517 1.00 54.38 182 ALA A O 1
ATOM 1343 N N . LYS A 1 183 ? 46.321 -16.810 -38.727 1.00 48.72 183 LYS A N 1
ATOM 1344 C CA . LYS A 1 183 ? 47.615 -16.805 -39.415 1.00 48.72 183 LYS A CA 1
ATOM 1345 C C . LYS A 1 183 ? 48.584 -17.693 -38.657 1.00 48.72 183 LYS A C 1
ATOM 1347 O O . LYS A 1 183 ? 48.587 -17.596 -37.411 1.00 48.72 183 LYS A O 1
#

pLDDT: mean 83.31, std 8.86, range [48.72, 95.44]

Secondary structure (DSSP, 8-state):
-HHHHHHHHHHHHHHHHHHHTT-TT--TTHHHHHHHHHHHHHHH-HHHHHHHHHHHHHHHHHHHHH-SSSHHHHHHHHHHHHHHHHHHTHHHHHHHHHHHHHHHHHHHHHHHHHTTSHHHHHHHHT-HHHHHHHHHHHHHHHHHHHHHHS--HHHHHHHHHHHHHHHHHHHHHHHHHHHH---

Foldseek 3Di:
DLLQLQLVLLLPQVCVVCVLVVNNPDDPCRSVVSSNVRSVCCVVPVLQSQLSVFLRVQLQVQLVVCPSVCSCVRRVVSSNVRSVVSSVCVVLNVQLVVQLVVLLCVLVVVLVVCVVVVVVNVVCVVPVVVSVVSSVVSSVVSSCCCVVPPDDPVVVVVVVVVVVVVVVVVVVVVVVCVVPVPD

Organism: Stigmatella aurantiaca (strain DW4/3-1) (NCBI:txid378806)

Radius of gyration: 24.63 Å; chains: 1; bounding box: 76×37×69 Å

Sequence (183 aa):
MAGPVGGLIGLLWTSTVTTKLGLPELTPRLPSFVAAVLSLLGFVFPEAIVFLGVGIPLGLLAGQLAGRNDFLLGFVPVLLITGLVGAILHRVVATVVASAVGAWLLVIGALAALNQFGGLVTAVANQPWGVIIAAGLFALAGSVYQLAVRPSPEEAERLRAERERLKLRKAEEKALEKRWGAK